Protein AF-A0A4Y3KFB3-F1 (afdb_monomer)

Mean predicted aligned error: 11.11 Å

Organism: Cellulomonas uda (NCBI:txid1714)

Radius of gyration: 24.25 Å; Cα contacts (8 Å, |Δi|>4): 72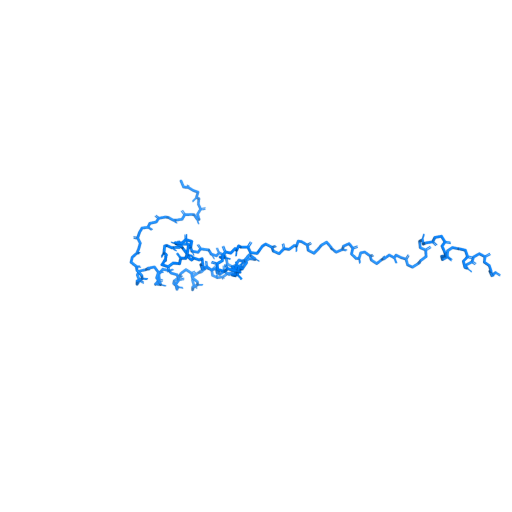; chains: 1; bounding box: 70×51×33 Å

Secondary structure (DSSP, 8-state):
--TT-------HHHHHHHHHHHHHH-TT--EEEEEE-SSTTSEEEEEES-S-EEEEETTEEEEEPPPP---------TT-SHHHHHHHTT-

Foldseek 3Di:
DDPPDDDDDDDPVRVVVVVVVCQVPQVLHWDKDWDADPAPVRIDIDIDNDQWDWDDDPSDTDTDRDDPPPVVVPVPPPQPDPVSVVVVVVD

Solvent-accessible surface area (backbone atoms only — not comparable to full-atom values): 6060 Å² total; per-residue (Å²): 131,60,90,96,62,85,87,81,91,65,54,73,67,56,46,52,52,51,49,52,54,46,64,72,69,46,72,92,46,67,48,76,48,76,46,80,40,101,46,94,82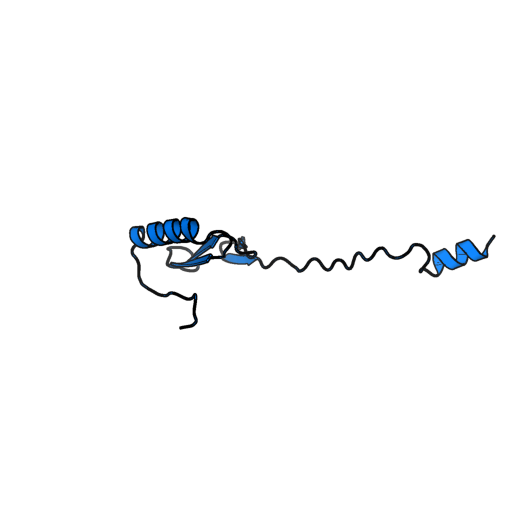,40,47,51,77,49,73,40,80,49,82,51,44,82,41,78,5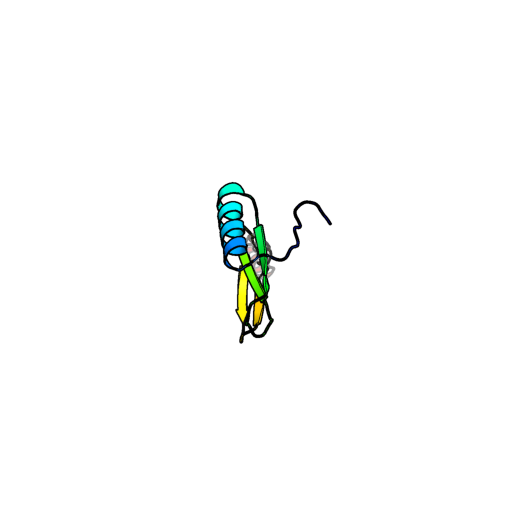4,97,81,42,79,41,76,47,70,73,76,80,82,69,76,76,76,55,78,71,63,88,60,78,48,71,69,47,47,57,59,64,74,72,115

Sequence (91 aa):
MSAGVYVGRASTRVRDELWARTVDLIGTGRALMVHTAPTEQGYVVRSHGHHWTSLDIEGVTLMLRPAEQSSDEGSRAAGWSNASRRRHSRK

pLDDT: mean 86.2, std 13.45, range [53.91, 98.38]

Structure (mmCIF, N/CA/C/O backbone):
data_AF-A0A4Y3KFB3-F1
#
_entry.id   AF-A0A4Y3KFB3-F1
#
loop_
_ato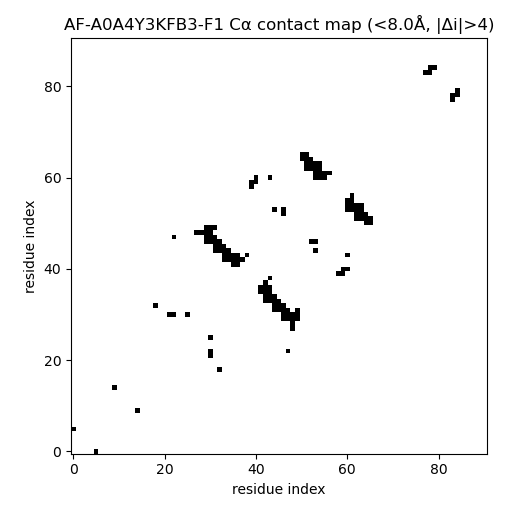m_site.group_PDB
_atom_site.id
_atom_site.type_symbol
_atom_site.label_atom_id
_atom_site.label_alt_id
_atom_site.label_comp_id
_atom_site.label_asym_id
_atom_site.label_entity_id
_atom_site.label_seq_id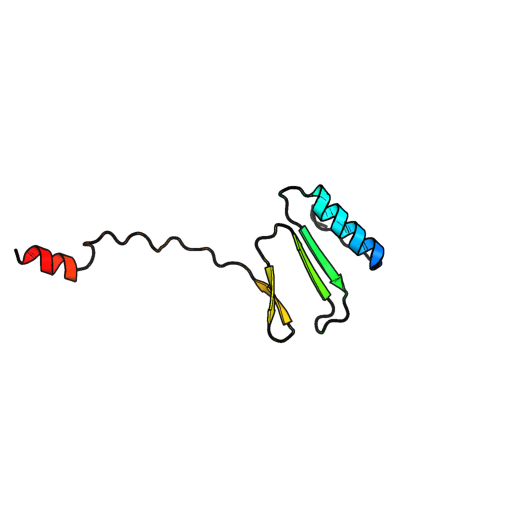
_atom_site.pdbx_PDB_ins_code
_atom_site.Cartn_x
_atom_site.Cartn_y
_atom_site.Cartn_z
_atom_site.occupancy
_atom_site.B_iso_or_equiv
_atom_site.auth_seq_id
_atom_site.auth_comp_id
_atom_site.auth_asym_id
_atom_site.auth_atom_id
_atom_site.pdbx_PDB_model_num
ATOM 1 N N . MET A 1 1 ? 4.684 19.011 -4.149 1.00 60.53 1 MET A N 1
ATOM 2 C CA . MET A 1 1 ? 4.510 17.574 -4.456 1.00 60.53 1 MET A CA 1
ATOM 3 C C . MET A 1 1 ? 5.394 17.240 -5.639 1.00 60.53 1 MET A C 1
ATOM 5 O O . MET A 1 1 ? 5.523 18.082 -6.519 1.00 60.53 1 MET A O 1
ATOM 9 N N . SER A 1 2 ? 6.025 16.067 -5.630 1.00 85.31 2 SER A N 1
ATOM 10 C CA . SER A 1 2 ? 6.751 15.560 -6.800 1.00 85.31 2 SER A CA 1
ATOM 11 C C . SER A 1 2 ? 5.771 14.916 -7.784 1.00 85.31 2 SER A C 1
ATOM 13 O O . SER A 1 2 ? 4.694 14.473 -7.377 1.00 85.31 2 SER A O 1
ATOM 15 N N . ALA A 1 3 ? 6.143 14.836 -9.060 1.00 91.19 3 ALA A N 1
ATOM 16 C CA . ALA A 1 3 ? 5.400 14.046 -10.035 1.00 91.19 3 ALA A CA 1
ATOM 17 C C . ALA A 1 3 ? 5.304 12.578 -9.571 1.00 91.19 3 ALA A C 1
ATOM 19 O O . ALA A 1 3 ? 6.273 12.018 -9.057 1.00 91.19 3 ALA A O 1
ATOM 20 N N . GLY A 1 4 ? 4.126 11.966 -9.727 1.00 91.69 4 GLY A N 1
ATOM 21 C CA . GLY A 1 4 ? 3.869 10.579 -9.319 1.00 91.69 4 GLY A CA 1
ATOM 22 C C . GLY A 1 4 ? 3.542 10.371 -7.834 1.00 91.69 4 GLY A C 1
ATOM 23 O O . GLY A 1 4 ? 3.328 9.232 -7.430 1.00 91.69 4 GLY A O 1
ATOM 24 N N . VAL A 1 5 ? 3.465 11.435 -7.022 1.00 96.06 5 VAL A N 1
ATOM 25 C CA . VAL A 1 5 ? 3.016 11.358 -5.620 1.00 96.06 5 VAL A CA 1
ATOM 26 C C . VAL A 1 5 ? 1.667 12.051 -5.466 1.00 96.06 5 VAL A C 1
ATOM 28 O O . VAL A 1 5 ? 1.544 13.249 -5.717 1.00 96.06 5 VAL A O 1
ATOM 31 N N . TYR A 1 6 ? 0.671 11.302 -4.996 1.00 95.25 6 TYR A N 1
ATOM 32 C CA . TYR A 1 6 ? -0.696 11.775 -4.780 1.00 95.25 6 TYR A CA 1
ATOM 33 C C . TYR A 1 6 ? -1.080 11.589 -3.311 1.00 95.25 6 TYR A C 1
ATOM 35 O O . TYR A 1 6 ? -0.769 10.560 -2.714 1.00 95.25 6 TYR A O 1
ATOM 43 N N . VAL A 1 7 ? -1.759 12.576 -2.724 1.00 96.38 7 VAL A N 1
ATOM 44 C CA . VAL A 1 7 ? -2.199 12.545 -1.321 1.00 96.38 7 VAL A CA 1
ATOM 45 C C . VAL A 1 7 ? -3.633 13.045 -1.239 1.00 96.38 7 VAL A C 1
ATOM 47 O O . VAL A 1 7 ? -3.974 14.068 -1.828 1.00 96.38 7 VAL A O 1
ATOM 50 N N . GLY A 1 8 ? -4.474 12.342 -0.489 1.00 95.56 8 GLY A N 1
ATOM 51 C CA . GLY A 1 8 ? -5.858 12.739 -0.276 1.00 95.56 8 GLY A CA 1
ATOM 52 C C . GLY A 1 8 ? -6.567 11.837 0.722 1.00 95.56 8 GLY A C 1
ATOM 53 O O . GLY A 1 8 ? -6.053 10.795 1.126 1.00 95.56 8 GLY A O 1
ATOM 54 N N . ARG A 1 9 ? -7.773 12.247 1.116 1.00 96.56 9 ARG A N 1
ATOM 55 C CA . ARG A 1 9 ? -8.686 11.415 1.903 1.00 96.56 9 ARG A CA 1
ATOM 56 C C . ARG A 1 9 ? -9.703 10.789 0.962 1.00 96.56 9 ARG A C 1
ATOM 58 O O . ARG A 1 9 ? -10.441 11.501 0.291 1.00 96.56 9 ARG A O 1
ATOM 65 N N . ALA A 1 10 ? -9.747 9.465 0.940 1.00 95.88 10 ALA A N 1
ATOM 66 C CA . ALA A 1 10 ? -10.736 8.695 0.203 1.00 95.88 10 ALA A CA 1
ATOM 67 C C . ALA A 1 10 ? -11.457 7.757 1.173 1.00 95.88 10 ALA A C 1
ATOM 69 O O . ALA A 1 10 ? -10.841 7.214 2.092 1.00 95.88 10 ALA A O 1
ATOM 70 N N . SER A 1 11 ? -12.760 7.559 0.968 1.00 97.75 11 SER A N 1
ATOM 71 C CA . SER A 1 11 ? -13.473 6.478 1.648 1.00 97.75 11 SER A CA 1
ATOM 72 C C . SER A 1 11 ? -12.909 5.124 1.210 1.00 97.75 11 SER A C 1
ATOM 74 O O . SER A 1 11 ? -12.301 5.021 0.144 1.00 97.75 11 SER A O 1
ATOM 76 N N . THR A 1 12 ? -13.155 4.074 1.996 1.00 97.69 12 THR A N 1
ATOM 77 C CA . THR A 1 12 ? -12.777 2.690 1.656 1.00 97.69 12 THR A CA 1
ATOM 78 C C . THR A 1 12 ? -13.155 2.333 0.217 1.00 97.69 12 THR A C 1
ATOM 80 O O . THR A 1 12 ? -12.290 1.937 -0.555 1.00 97.69 12 THR A O 1
ATOM 83 N N . ARG A 1 13 ? -14.408 2.599 -0.181 1.00 98.12 13 ARG A N 1
ATOM 84 C CA . ARG A 1 13 ? -14.897 2.322 -1.539 1.00 98.12 13 ARG A CA 1
ATOM 85 C C . ARG A 1 13 ? -14.119 3.087 -2.608 1.00 98.12 13 ARG A C 1
ATOM 87 O O . ARG A 1 13 ? -13.661 2.488 -3.569 1.00 98.12 13 ARG A O 1
ATOM 94 N N . VAL A 1 14 ? -13.957 4.403 -2.448 1.00 98.06 14 VAL A N 1
ATOM 95 C CA . VAL A 1 14 ? -13.254 5.229 -3.446 1.00 98.06 14 VAL A CA 1
ATOM 96 C C . VAL A 1 14 ? -11.790 4.811 -3.558 1.00 98.06 14 VAL A C 1
ATOM 98 O O . VAL A 1 14 ? -11.263 4.715 -4.659 1.00 98.06 14 VAL A O 1
ATOM 101 N N . ARG A 1 15 ? -11.136 4.523 -2.432 1.00 98.12 15 ARG A N 1
ATOM 102 C CA . ARG A 1 15 ? -9.754 4.042 -2.399 1.00 98.12 15 ARG A CA 1
ATOM 103 C C . ARG A 1 15 ? -9.594 2.714 -3.140 1.00 98.12 15 ARG A C 1
ATOM 105 O O . ARG A 1 15 ? -8.631 2.555 -3.884 1.00 98.12 15 ARG A O 1
ATOM 112 N N . ASP A 1 16 ? -10.505 1.771 -2.927 1.00 98.12 16 ASP A N 1
ATOM 113 C CA . ASP A 1 16 ? -10.423 0.448 -3.545 1.00 98.12 16 ASP A CA 1
ATOM 114 C C . ASP A 1 16 ? -10.637 0.527 -5.067 1.00 98.12 16 ASP A C 1
ATOM 116 O O . ASP A 1 16 ? -9.867 -0.066 -5.817 1.00 98.12 16 ASP A O 1
ATOM 120 N N . GLU A 1 17 ? -11.571 1.365 -5.525 1.00 98.38 17 GLU A N 1
ATOM 121 C CA . GLU A 1 17 ? -11.762 1.679 -6.950 1.00 98.38 17 GLU A CA 1
ATOM 122 C C . GLU A 1 17 ? -10.548 2.387 -7.569 1.00 98.38 17 GLU A C 1
ATOM 124 O O . GLU A 1 17 ? -10.125 2.061 -8.678 1.00 98.38 17 GLU A O 1
ATOM 129 N N . LEU A 1 18 ? -9.951 3.349 -6.854 1.00 97.94 18 LEU A N 1
ATOM 130 C CA . LEU A 1 18 ? -8.722 4.013 -7.294 1.00 97.94 18 LEU A CA 1
ATOM 131 C C . LEU A 1 18 ? -7.579 3.010 -7.445 1.00 97.94 18 LEU A C 1
ATOM 133 O O . LEU A 1 18 ? -6.828 3.087 -8.415 1.00 97.94 18 LEU A O 1
ATOM 137 N N . TRP A 1 19 ? -7.449 2.070 -6.507 1.00 98.12 19 TRP A N 1
ATOM 138 C CA . TRP A 1 19 ? -6.432 1.028 -6.579 1.00 98.12 19 TRP A CA 1
ATOM 139 C C . TRP A 1 19 ? -6.637 0.122 -7.793 1.00 98.12 19 TRP A C 1
ATOM 141 O O . TRP A 1 19 ? -5.696 -0.053 -8.563 1.00 98.12 19 TRP A O 1
ATOM 151 N N . ALA A 1 20 ? -7.857 -0.385 -8.001 1.00 98.31 20 ALA A N 1
ATOM 152 C CA . ALA A 1 20 ? -8.187 -1.227 -9.150 1.00 98.31 20 ALA A CA 1
ATOM 153 C C . ALA A 1 20 ? -7.852 -0.523 -10.473 1.00 98.31 20 ALA A C 1
ATOM 155 O O . ALA A 1 20 ? -7.049 -1.024 -11.255 1.00 98.31 20 ALA A O 1
ATOM 156 N N . ARG A 1 21 ? -8.336 0.712 -10.659 1.00 98.12 21 ARG A N 1
ATOM 157 C CA . ARG A 1 21 ? -8.035 1.511 -11.859 1.00 98.12 21 ARG A CA 1
ATOM 158 C C . ARG A 1 21 ? -6.548 1.793 -12.037 1.00 98.12 21 ARG A C 1
ATOM 160 O O . ARG A 1 21 ? -6.068 1.828 -13.163 1.00 98.12 21 ARG A O 1
ATOM 167 N N . THR A 1 22 ? -5.818 2.029 -10.947 1.00 97.12 22 THR A N 1
ATOM 168 C CA . THR A 1 22 ? -4.368 2.253 -11.017 1.00 97.12 22 THR A CA 1
ATOM 169 C C . THR A 1 22 ? -3.676 1.005 -11.548 1.00 97.12 22 THR A C 1
ATOM 171 O O . THR A 1 22 ? -2.879 1.112 -12.471 1.00 97.12 22 THR A O 1
ATOM 174 N N . VAL A 1 23 ? -4.002 -0.169 -11.006 1.00 97.25 23 VAL A N 1
ATOM 175 C CA . VAL A 1 23 ? -3.445 -1.451 -11.455 1.00 97.25 23 VAL A CA 1
ATOM 176 C C . VAL A 1 23 ? -3.802 -1.737 -12.917 1.00 97.25 23 VAL A C 1
ATOM 178 O O . VAL A 1 23 ? -2.920 -2.117 -13.681 1.00 97.25 23 VAL A O 1
ATOM 181 N N . ASP A 1 24 ? -5.043 -1.479 -13.330 1.00 97.94 24 ASP A N 1
ATOM 182 C CA . ASP A 1 24 ? -5.492 -1.721 -14.708 1.00 97.94 24 ASP A CA 1
ATOM 183 C C . ASP A 1 24 ? -4.787 -0.818 -15.734 1.00 97.94 24 ASP A C 1
ATOM 185 O O . ASP A 1 24 ? -4.508 -1.235 -16.857 1.00 97.94 24 ASP A O 1
ATOM 189 N N . LEU A 1 25 ? -4.497 0.434 -15.364 1.00 97.31 25 LEU A N 1
ATOM 190 C CA . LEU A 1 25 ? -3.979 1.445 -16.290 1.00 97.31 25 LEU A CA 1
ATOM 191 C C . LEU A 1 25 ? -2.450 1.552 -16.306 1.00 97.31 25 LEU A C 1
ATOM 193 O O . LEU A 1 25 ? -1.892 2.086 -17.263 1.00 97.31 25 LEU A O 1
ATOM 197 N N . ILE A 1 26 ? -1.757 1.092 -15.261 1.00 95.56 26 ILE A N 1
ATOM 198 C CA . ILE A 1 26 ? -0.317 1.347 -15.102 1.00 95.56 26 ILE A CA 1
ATOM 199 C C . ILE A 1 26 ? 0.574 0.504 -16.029 1.00 95.56 26 ILE A C 1
ATOM 201 O O . ILE A 1 26 ? 1.753 0.825 -16.202 1.00 95.56 26 ILE A O 1
ATOM 205 N N . GLY A 1 27 ? 0.035 -0.553 -16.644 1.00 94.62 27 GLY A N 1
ATOM 206 C CA . GLY A 1 27 ? 0.781 -1.430 -17.549 1.00 94.62 27 GLY A CA 1
ATOM 207 C C . GLY A 1 27 ? 2.000 -2.050 -16.860 1.00 94.62 27 GLY A C 1
ATOM 208 O O . GLY A 1 27 ? 1.869 -2.736 -15.854 1.00 94.62 27 GLY A O 1
ATOM 209 N N . THR A 1 28 ? 3.204 -1.792 -17.380 1.00 94.19 28 THR A N 1
ATOM 210 C CA . THR A 1 28 ? 4.472 -2.280 -16.797 1.00 94.19 28 THR A CA 1
ATOM 211 C C . THR A 1 28 ? 5.072 -1.337 -15.746 1.00 94.19 28 THR A 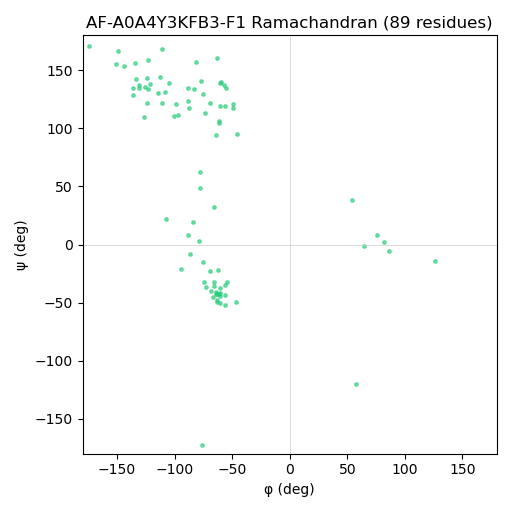C 1
ATOM 213 O O . THR A 1 28 ? 6.232 -1.497 -15.358 1.00 94.19 28 THR A O 1
ATOM 216 N N . GLY A 1 29 ? 4.342 -0.296 -15.339 1.00 94.25 29 GLY A N 1
ATOM 217 C CA . GLY A 1 29 ? 4.788 0.640 -14.313 1.00 94.25 29 GLY A CA 1
ATOM 218 C C . GLY A 1 29 ? 4.674 0.072 -12.895 1.00 94.25 29 GLY A C 1
ATOM 219 O O . GLY A 1 29 ? 4.409 -1.108 -12.674 1.00 94.25 29 GLY A O 1
ATOM 220 N N . ARG A 1 30 ? 4.915 0.930 -11.899 1.00 94.81 30 ARG A N 1
ATOM 221 C CA . ARG A 1 30 ? 4.958 0.540 -10.482 1.00 94.81 30 ARG A CA 1
ATOM 222 C C . ARG A 1 30 ? 4.104 1.481 -9.654 1.00 94.81 30 ARG A C 1
ATOM 224 O O . ARG A 1 30 ? 4.222 2.694 -9.810 1.00 94.81 30 ARG A O 1
ATOM 231 N N . ALA A 1 31 ? 3.303 0.927 -8.752 1.00 95.44 31 ALA A N 1
ATOM 232 C CA . ALA A 1 31 ? 2.453 1.695 -7.852 1.00 95.44 31 ALA A CA 1
ATOM 233 C C . ALA A 1 31 ? 2.563 1.191 -6.414 1.00 95.44 31 ALA A C 1
ATOM 235 O O . ALA A 1 31 ? 2.626 -0.012 -6.156 1.00 95.44 31 ALA A O 1
ATOM 236 N N . LEU A 1 32 ? 2.527 2.142 -5.483 1.00 95.62 32 LEU A N 1
ATOM 237 C CA . LEU A 1 32 ? 2.352 1.902 -4.059 1.00 95.62 32 LEU A CA 1
ATOM 238 C C . LEU A 1 32 ? 1.170 2.739 -3.577 1.00 95.62 32 LEU A C 1
ATOM 240 O O . LEU A 1 32 ? 1.062 3.918 -3.912 1.00 95.62 32 LEU A O 1
ATOM 244 N N . MET A 1 33 ? 0.301 2.141 -2.770 1.00 96.38 33 MET A N 1
ATOM 245 C CA . MET A 1 33 ? -0.757 2.852 -2.059 1.00 96.38 33 MET A CA 1
ATOM 246 C C . MET A 1 33 ? -0.614 2.577 -0.570 1.00 96.38 33 MET A C 1
ATOM 248 O O . MET A 1 33 ? -0.693 1.431 -0.139 1.00 96.38 33 MET A O 1
ATOM 252 N N . VAL A 1 34 ? -0.447 3.639 0.213 1.00 96.06 34 VAL A N 1
ATOM 253 C CA . VAL A 1 34 ? -0.457 3.578 1.676 1.00 96.06 34 VAL A CA 1
ATOM 254 C C . VAL A 1 34 ? -1.742 4.222 2.161 1.00 96.06 34 VAL A C 1
ATOM 256 O O . VAL A 1 34 ? -2.094 5.317 1.720 1.00 96.06 34 VAL A O 1
ATOM 259 N N . HIS A 1 35 ? -2.460 3.550 3.053 1.00 97.06 35 HIS A N 1
ATOM 260 C CA . HIS A 1 35 ? -3.675 4.107 3.631 1.00 97.06 35 HIS A CA 1
ATOM 261 C C . HIS A 1 35 ? -3.838 3.723 5.094 1.00 97.06 35 HIS A C 1
ATOM 263 O O . HIS A 1 35 ? -3.386 2.664 5.523 1.00 97.06 35 HIS A O 1
ATOM 269 N N . THR A 1 36 ? -4.552 4.566 5.841 1.00 96.19 36 THR A N 1
ATOM 270 C CA . THR A 1 36 ? -4.912 4.289 7.232 1.00 96.19 36 THR A CA 1
ATOM 271 C C . THR A 1 36 ? -5.749 3.016 7.332 1.00 96.19 36 THR A C 1
ATOM 273 O O . THR A 1 36 ? -6.638 2.776 6.505 1.00 96.19 36 THR A O 1
ATOM 276 N N . ALA A 1 37 ? -5.464 2.204 8.342 1.00 94.19 37 ALA A N 1
ATOM 277 C CA . ALA A 1 37 ? -6.170 0.969 8.653 1.00 94.19 37 ALA A CA 1
ATOM 278 C C . ALA A 1 37 ? -6.103 0.705 10.167 1.00 94.19 37 ALA A C 1
ATOM 280 O O . ALA A 1 37 ? -5.177 1.190 10.814 1.00 94.19 37 ALA A O 1
ATOM 281 N N . PRO A 1 38 ? -7.053 -0.051 10.744 1.00 93.81 38 PRO A N 1
ATOM 282 C CA . PRO A 1 38 ? -7.025 -0.423 12.157 1.00 93.81 38 PRO A CA 1
ATOM 283 C C . PRO A 1 38 ? -6.036 -1.579 12.401 1.00 93.81 38 PRO A C 1
ATOM 285 O O . PRO A 1 38 ? -6.430 -2.679 12.772 1.00 93.81 38 PRO A O 1
ATOM 288 N N . THR A 1 39 ? -4.755 -1.339 12.131 1.00 91.44 39 THR A N 1
ATOM 289 C CA . THR A 1 39 ? -3.625 -2.232 12.439 1.00 91.44 39 THR A CA 1
ATOM 290 C C . THR A 1 39 ? -2.776 -1.605 13.546 1.00 91.44 39 THR A C 1
ATOM 292 O O . THR A 1 39 ? -2.939 -0.420 13.838 1.00 91.44 39 THR A O 1
ATOM 295 N N . GLU A 1 40 ? -1.844 -2.351 14.144 1.00 92.00 40 GLU A N 1
ATOM 296 C CA . GLU A 1 40 ? -0.948 -1.824 15.191 1.00 92.00 40 GLU A CA 1
ATOM 297 C C . GLU A 1 40 ? -0.157 -0.588 14.733 1.00 92.00 40 GLU A C 1
ATOM 299 O O . GLU A 1 40 ? 0.051 0.347 15.502 1.00 92.00 40 GLU A O 1
ATOM 304 N N . GLN A 1 41 ? 0.220 -0.540 13.452 1.00 94.50 41 GLN A N 1
ATOM 305 C CA . GLN A 1 41 ? 0.925 0.602 12.863 1.00 94.50 41 GLN A CA 1
ATOM 306 C C . GLN A 1 41 ? -0.004 1.708 12.345 1.00 94.50 41 GLN A C 1
ATOM 308 O O . GLN A 1 41 ? 0.460 2.771 11.935 1.00 94.50 41 GLN A O 1
ATOM 313 N N . GLY A 1 42 ? -1.315 1.468 12.316 1.00 94.88 42 GLY A N 1
ATOM 314 C CA . GLY A 1 42 ? -2.301 2.424 11.821 1.00 94.88 42 GLY A CA 1
ATOM 315 C C . GLY A 1 42 ? -2.358 2.560 10.296 1.00 94.88 42 GLY A C 1
ATOM 316 O O . GLY A 1 42 ? -3.051 3.449 9.794 1.00 94.88 42 GLY A O 1
ATOM 317 N N . TYR A 1 43 ? -1.662 1.711 9.534 1.00 94.50 43 TYR A N 1
ATOM 318 C CA . TYR A 1 43 ? -1.691 1.723 8.070 1.00 94.50 43 TYR A CA 1
ATOM 319 C C . TYR A 1 43 ? -1.491 0.334 7.455 1.00 94.50 43 TYR A C 1
ATOM 321 O O . T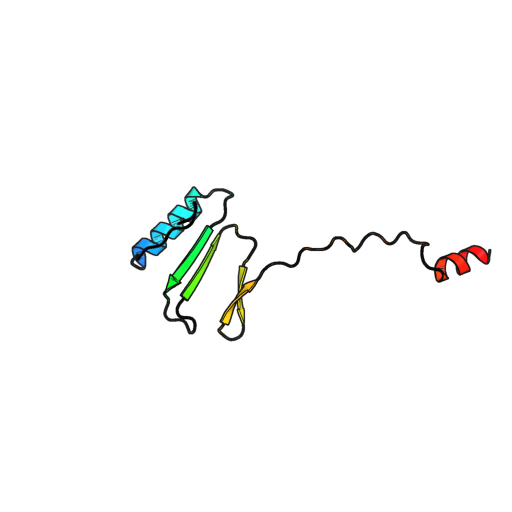YR A 1 43 ? -1.082 -0.618 8.119 1.00 94.50 43 TYR A O 1
ATOM 329 N N . VAL A 1 44 ? -1.778 0.238 6.157 1.00 93.81 44 VAL A N 1
ATOM 330 C CA . VAL A 1 44 ? -1.390 -0.886 5.295 1.00 93.81 44 VAL A CA 1
ATOM 331 C C . VAL A 1 44 ? -0.827 -0.365 3.975 1.00 93.81 44 VAL A C 1
ATOM 333 O O . VAL A 1 44 ? -1.143 0.750 3.545 1.00 93.81 44 VAL A O 1
ATOM 336 N N . VAL A 1 45 ? -0.002 -1.187 3.329 1.00 94.19 45 VAL A N 1
ATOM 337 C CA . VAL A 1 45 ? 0.619 -0.896 2.032 1.00 94.19 45 VAL A CA 1
ATOM 338 C C . VAL A 1 45 ? 0.083 -1.872 0.991 1.00 94.19 45 VAL A C 1
ATOM 340 O O . VAL A 1 45 ? 0.105 -3.081 1.197 1.00 94.19 45 VAL A O 1
ATOM 343 N N . ARG A 1 46 ? -0.367 -1.353 -0.151 1.00 94.62 46 ARG A N 1
ATOM 344 C CA . ARG A 1 46 ? -0.610 -2.132 -1.369 1.00 94.62 46 ARG A CA 1
ATOM 345 C C . ARG A 1 46 ? 0.500 -1.848 -2.367 1.00 94.62 46 ARG A C 1
ATOM 347 O O . ARG A 1 46 ? 0.910 -0.698 -2.521 1.00 94.62 46 ARG A O 1
ATOM 354 N N . SER A 1 47 ? 0.967 -2.890 -3.044 1.00 94.00 47 SER A N 1
ATOM 355 C CA . SER A 1 47 ? 2.068 -2.817 -4.002 1.00 94.00 47 SER A CA 1
ATOM 356 C C . SER A 1 47 ? 1.694 -3.503 -5.309 1.00 94.00 47 SER A C 1
ATOM 358 O O . SER A 1 47 ? 1.086 -4.571 -5.296 1.00 94.00 47 SER A O 1
ATOM 360 N N . HIS A 1 48 ? 2.049 -2.881 -6.434 1.00 95.12 48 HIS A N 1
ATOM 361 C CA . HIS A 1 48 ? 1.913 -3.454 -7.770 1.00 95.12 48 HIS A CA 1
ATOM 362 C C . HIS A 1 48 ? 3.172 -3.177 -8.593 1.00 95.12 48 HIS A C 1
ATOM 364 O O . HIS A 1 48 ? 3.632 -2.034 -8.665 1.00 95.12 48 HIS A O 1
ATOM 370 N N . GLY A 1 49 ? 3.747 -4.226 -9.190 1.00 90.75 49 GLY A N 1
ATOM 371 C CA . GLY A 1 49 ? 4.945 -4.143 -10.037 1.00 90.75 49 GLY A CA 1
ATOM 372 C C . GLY A 1 49 ? 6.223 -3.681 -9.318 1.00 90.75 49 GLY A C 1
ATOM 373 O O . GLY A 1 49 ? 7.282 -3.578 -9.935 1.00 90.75 49 GLY A O 1
ATOM 374 N N . HIS A 1 50 ? 6.164 -3.377 -8.018 1.00 88.00 50 HIS A N 1
ATOM 375 C CA . HIS A 1 50 ? 7.308 -2.877 -7.270 1.00 88.00 50 HIS A CA 1
ATOM 376 C C . HIS A 1 50 ? 8.205 -4.030 -6.802 1.00 88.00 50 HIS A C 1
ATOM 378 O O . HIS A 1 50 ? 7.740 -5.009 -6.233 1.00 88.00 50 HIS A O 1
ATOM 384 N N . HIS A 1 51 ? 9.515 -3.874 -6.994 1.00 86.88 51 HIS A N 1
ATOM 385 C CA . HIS A 1 51 ? 10.535 -4.818 -6.526 1.00 86.88 51 HIS A CA 1
ATOM 386 C C . HIS A 1 51 ? 10.590 -4.987 -4.999 1.00 86.88 51 HIS A C 1
ATOM 388 O O . HIS A 1 51 ? 11.102 -5.991 -4.515 1.00 86.88 51 HIS A O 1
ATOM 394 N N . TRP A 1 52 ? 10.083 -4.013 -4.238 1.00 90.38 52 TRP A N 1
ATOM 395 C CA . TRP A 1 52 ? 9.920 -4.157 -2.788 1.00 90.38 52 TRP A CA 1
ATOM 396 C C . TRP A 1 52 ? 8.572 -4.777 -2.465 1.00 90.38 52 TRP A C 1
ATOM 398 O O . TRP A 1 52 ? 7.540 -4.333 -2.978 1.00 90.38 52 TRP A O 1
ATOM 408 N N . THR A 1 53 ? 8.597 -5.745 -1.562 1.00 89.19 53 THR A N 1
ATOM 409 C CA . THR A 1 53 ? 7.413 -6.449 -1.079 1.00 89.19 53 THR A CA 1
ATOM 410 C C . THR A 1 53 ? 7.171 -6.111 0.384 1.00 89.19 53 THR A C 1
ATOM 412 O O . THR A 1 53 ? 8.108 -5.903 1.151 1.00 89.19 53 THR A O 1
ATOM 415 N N . SER A 1 54 ? 5.904 -6.004 0.770 1.00 90.31 54 SER A N 1
ATOM 416 C CA . SER A 1 54 ? 5.517 -5.866 2.172 1.00 90.31 54 SER A CA 1
ATOM 417 C C . SER A 1 54 ? 5.645 -7.222 2.870 1.00 90.31 54 SER A C 1
ATOM 419 O O . SER A 1 54 ? 5.092 -8.205 2.375 1.00 90.31 54 SER A O 1
ATOM 421 N N . LEU A 1 55 ? 6.329 -7.269 4.008 1.00 91.38 55 LEU A N 1
ATOM 422 C CA . LEU A 1 55 ? 6.492 -8.453 4.848 1.00 91.38 55 LEU A CA 1
ATOM 423 C C . LEU A 1 55 ? 5.992 -8.145 6.259 1.00 91.38 55 LEU A C 1
ATOM 425 O O . LEU A 1 55 ? 6.337 -7.104 6.810 1.00 91.38 55 LEU A O 1
ATOM 429 N N . ASP A 1 56 ? 5.197 -9.042 6.833 1.00 90.31 56 ASP A N 1
ATOM 430 C CA . ASP A 1 56 ? 4.820 -8.984 8.245 1.00 90.31 56 ASP A CA 1
ATOM 431 C C . ASP A 1 56 ? 5.859 -9.735 9.086 1.00 90.31 56 ASP A C 1
ATOM 433 O O . ASP A 1 56 ? 6.143 -10.907 8.825 1.00 90.31 56 ASP A O 1
ATOM 437 N N . ILE A 1 57 ? 6.453 -9.049 10.060 1.00 93.00 57 ILE A N 1
ATOM 438 C CA . ILE A 1 57 ? 7.384 -9.616 11.035 1.00 93.00 57 ILE A CA 1
ATOM 439 C C . ILE A 1 57 ? 6.875 -9.246 12.422 1.00 93.00 57 ILE A C 1
ATOM 441 O O . ILE A 1 57 ? 6.934 -8.084 12.808 1.00 93.00 57 ILE A O 1
ATOM 445 N N . GLU A 1 58 ? 6.386 -10.235 13.171 1.00 90.69 58 GLU A N 1
ATOM 446 C CA . GLU A 1 58 ? 5.908 -10.049 14.551 1.00 90.69 58 GLU A CA 1
ATOM 447 C C . GLU A 1 58 ? 4.836 -8.944 14.694 1.00 90.69 58 GLU A C 1
ATOM 449 O O . GLU A 1 58 ? 4.844 -8.187 15.658 1.00 90.69 58 GLU A O 1
ATOM 454 N N . GLY A 1 59 ? 3.920 -8.822 13.723 1.00 84.75 59 GLY A N 1
ATOM 455 C CA . GLY A 1 59 ? 2.876 -7.785 13.706 1.00 84.75 59 GLY A CA 1
ATOM 456 C C . GLY A 1 59 ? 3.329 -6.463 13.077 1.00 84.75 59 GLY A C 1
ATOM 457 O O . GLY A 1 59 ? 2.525 -5.551 12.852 1.00 84.75 59 GLY A O 1
ATOM 458 N N . VAL A 1 60 ? 4.615 -6.351 12.731 1.00 89.94 60 VAL A N 1
ATOM 459 C CA . VAL A 1 60 ? 5.204 -5.179 12.094 1.00 89.94 60 VAL A CA 1
ATOM 460 C C . VAL A 1 60 ? 5.283 -5.394 10.581 1.00 89.94 60 VAL A C 1
ATOM 462 O O . VAL A 1 60 ? 6.103 -6.157 10.078 1.00 89.94 60 VAL A O 1
ATOM 465 N N . THR A 1 61 ? 4.479 -4.646 9.821 1.00 91.88 61 THR A N 1
ATOM 466 C CA . THR A 1 61 ? 4.638 -4.537 8.365 1.00 91.88 61 THR A CA 1
ATOM 467 C C . THR A 1 61 ? 5.917 -3.764 8.022 1.00 91.88 61 THR A C 1
ATOM 469 O O . THR A 1 61 ? 6.073 -2.605 8.404 1.00 91.88 61 THR A O 1
ATOM 472 N N . LEU A 1 62 ? 6.819 -4.396 7.273 1.00 92.31 62 LEU A N 1
ATOM 473 C CA . LEU A 1 62 ? 8.082 -3.852 6.770 1.00 92.31 62 LEU A CA 1
ATOM 474 C C . LEU A 1 62 ? 8.147 -3.964 5.243 1.00 92.31 62 LEU A C 1
ATOM 476 O O . LEU A 1 62 ? 7.470 -4.791 4.640 1.00 92.31 62 LEU A O 1
ATOM 480 N N . MET A 1 63 ? 8.989 -3.150 4.601 1.00 92.62 63 MET A N 1
ATOM 481 C CA . MET A 1 63 ? 9.258 -3.261 3.163 1.00 92.62 63 MET A CA 1
ATOM 482 C C . MET A 1 63 ? 10.581 -3.994 2.938 1.00 92.62 63 MET A C 1
ATOM 484 O O . MET A 1 63 ? 11.654 -3.458 3.213 1.00 92.62 63 MET A O 1
ATOM 488 N N . LEU A 1 64 ? 10.507 -5.213 2.408 1.00 91.38 64 LEU A N 1
ATOM 489 C CA . LEU A 1 64 ? 11.671 -5.984 2.001 1.00 91.38 64 LEU A CA 1
ATOM 490 C C . LEU A 1 64 ? 12.248 -5.389 0.717 1.00 91.38 64 LEU A C 1
ATOM 492 O O . LEU A 1 64 ? 11.638 -5.464 -0.353 1.00 91.38 64 LEU A O 1
ATOM 496 N N . ARG A 1 65 ? 13.455 -4.837 0.820 1.00 90.62 65 ARG A N 1
ATOM 497 C CA . ARG A 1 65 ? 14.293 -4.516 -0.334 1.00 90.62 65 ARG A CA 1
ATOM 498 C C . ARG A 1 65 ? 15.127 -5.753 -0.674 1.00 90.62 65 ARG A C 1
ATOM 500 O O . ARG A 1 65 ? 15.939 -6.149 0.162 1.00 90.62 65 ARG A O 1
ATOM 507 N N . PRO A 1 66 ? 14.967 -6.355 -1.866 1.00 86.25 66 PRO A N 1
ATOM 508 C CA . PRO A 1 66 ? 15.841 -7.438 -2.292 1.00 86.25 66 PRO A CA 1
ATOM 509 C C . PRO A 1 66 ? 17.299 -6.983 -2.237 1.00 86.25 66 PRO A C 1
ATOM 511 O O . PRO A 1 66 ? 17.618 -5.874 -2.678 1.00 86.25 66 PRO A O 1
ATOM 514 N N . ALA A 1 67 ? 18.172 -7.829 -1.692 1.00 84.38 67 ALA A N 1
ATOM 515 C CA . ALA A 1 67 ? 19.605 -7.620 -1.817 1.00 84.38 67 ALA A CA 1
ATOM 516 C C . ALA A 1 67 ? 19.968 -7.627 -3.307 1.00 84.38 67 ALA A C 1
ATOM 518 O O . ALA A 1 67 ? 19.433 -8.432 -4.077 1.00 84.38 67 ALA A O 1
ATOM 519 N N . GLU A 1 68 ? 20.864 -6.733 -3.722 1.00 77.38 68 GLU A N 1
ATOM 520 C CA . GLU A 1 68 ? 21.476 -6.872 -5.037 1.00 77.38 68 GLU A CA 1
ATOM 521 C C . GLU A 1 68 ? 22.215 -8.208 -5.031 1.00 77.38 68 GLU A C 1
ATOM 523 O O . GLU A 1 68 ? 23.076 -8.442 -4.181 1.00 77.38 68 GLU A O 1
ATOM 528 N N . GLN A 1 69 ? 21.827 -9.121 -5.923 1.00 62.91 69 GLN A N 1
ATOM 529 C CA . GLN A 1 69 ? 22.619 -10.315 -6.172 1.00 62.91 69 GLN A CA 1
ATOM 530 C C . GLN A 1 69 ? 23.935 -9.816 -6.756 1.00 62.91 69 GLN A C 1
ATOM 532 O O . GLN A 1 69 ? 24.027 -9.566 -7.956 1.00 62.91 69 GLN A O 1
ATOM 537 N N . SER A 1 70 ? 24.946 -9.616 -5.912 1.00 57.50 70 SER A N 1
ATOM 538 C CA . SER A 1 70 ? 26.302 -9.483 -6.402 1.00 57.50 70 SER A CA 1
ATOM 539 C C . SER A 1 70 ? 26.596 -10.804 -7.093 1.00 57.50 70 SER A C 1
ATOM 541 O O . SER A 1 70 ? 26.791 -11.825 -6.435 1.00 57.50 70 SER A O 1
ATOM 543 N N . SER A 1 71 ? 26.622 -10.803 -8.421 1.00 56.69 71 SER A N 1
ATOM 544 C CA . SER A 1 71 ? 27.123 -11.901 -9.248 1.00 56.69 71 SER A CA 1
ATOM 545 C C . SER A 1 71 ? 28.639 -12.114 -9.064 1.00 56.69 71 SER A C 1
ATOM 547 O O . SER A 1 71 ? 29.331 -12.525 -9.988 1.00 56.69 71 SER A O 1
ATOM 549 N N . ASP A 1 72 ? 29.146 -11.847 -7.859 1.00 53.91 72 ASP A N 1
ATOM 550 C CA . ASP A 1 72 ? 30.499 -12.090 -7.369 1.00 53.91 72 ASP A CA 1
ATOM 551 C C . ASP A 1 72 ? 30.670 -13.530 -6.861 1.00 53.91 72 ASP A C 1
ATOM 553 O O . ASP A 1 72 ? 31.664 -13.877 -6.227 1.00 53.91 72 ASP A O 1
ATOM 557 N N . GLU A 1 73 ? 29.786 -14.433 -7.281 1.00 56.06 73 GLU A N 1
ATOM 558 C CA . GLU A 1 73 ? 30.212 -15.789 -7.618 1.00 56.06 73 GLU A CA 1
ATOM 559 C C . GLU A 1 73 ? 30.871 -15.766 -9.010 1.00 56.06 73 GLU A C 1
ATOM 561 O O . GLU A 1 73 ? 30.562 -16.557 -9.902 1.00 56.06 73 GLU A O 1
ATOM 566 N N . GLY A 1 74 ? 31.795 -14.817 -9.215 1.00 54.91 74 GLY A N 1
ATOM 567 C CA . GLY A 1 74 ? 32.729 -14.869 -10.318 1.00 54.91 74 GLY A CA 1
ATOM 568 C C . GLY A 1 74 ? 33.330 -16.260 -10.285 1.00 54.91 74 GLY A C 1
ATOM 569 O O . GLY A 1 74 ? 33.873 -16.678 -9.259 1.00 54.91 74 GLY A O 1
ATOM 570 N N . SER A 1 75 ? 33.160 -16.999 -11.378 1.00 59.81 75 SER A N 1
ATOM 571 C CA . SER A 1 75 ? 33.816 -18.273 -11.617 1.00 59.81 75 SER A CA 1
ATOM 572 C C . SER A 1 75 ? 35.289 -18.098 -11.265 1.00 59.81 75 SER A C 1
ATOM 574 O O . SER A 1 75 ? 36.059 -17.557 -12.062 1.00 59.81 75 SER A O 1
ATOM 576 N N . ARG A 1 76 ? 35.682 -18.459 -10.037 1.00 59.69 76 ARG A N 1
ATOM 577 C CA . ARG A 1 76 ? 37.073 -18.378 -9.605 1.00 59.69 76 ARG A CA 1
ATOM 578 C C . ARG A 1 76 ? 37.791 -19.322 -10.544 1.00 59.69 76 ARG A C 1
ATOM 580 O O . ARG A 1 76 ? 37.597 -20.532 -10.436 1.00 59.69 76 ARG A O 1
ATOM 587 N N . ALA A 1 77 ? 38.521 -18.771 -11.514 1.00 64.50 77 ALA A N 1
ATOM 588 C CA . ALA A 1 77 ? 39.215 -19.561 -12.514 1.00 64.50 77 ALA A CA 1
ATOM 589 C C . ALA A 1 77 ? 39.998 -20.650 -11.773 1.00 64.50 77 ALA A C 1
ATOM 591 O O . ALA A 1 77 ? 40.819 -20.354 -10.893 1.00 64.50 77 ALA A O 1
ATOM 592 N N . ALA A 1 78 ? 39.657 -21.911 -12.043 1.00 66.06 78 ALA A N 1
ATOM 593 C CA . ALA A 1 78 ? 40.294 -23.035 -11.383 1.00 66.06 78 ALA A CA 1
ATOM 594 C C . ALA A 1 78 ? 41.806 -22.918 -11.624 1.00 66.06 78 ALA A C 1
ATOM 596 O O . ALA A 1 78 ? 42.248 -22.873 -12.768 1.00 66.06 78 ALA A O 1
ATOM 597 N N . GLY A 1 79 ? 42.594 -22.792 -10.553 1.00 65.19 79 GLY A N 1
ATOM 598 C CA . GLY A 1 79 ? 44.047 -22.605 -10.662 1.00 65.19 79 GLY A CA 1
ATOM 599 C C . GLY A 1 79 ? 44.639 -21.401 -9.928 1.00 65.19 79 GLY A C 1
ATOM 600 O O . GLY A 1 79 ? 45.846 -21.392 -9.705 1.00 65.19 79 GLY A O 1
ATOM 601 N N . TRP A 1 80 ? 43.834 -20.428 -9.483 1.00 66.38 80 TRP A N 1
ATOM 602 C CA . TRP A 1 80 ? 44.359 -19.228 -8.800 1.00 66.38 80 TRP A CA 1
ATOM 603 C C . TRP A 1 80 ? 44.948 -19.507 -7.403 1.00 66.38 80 TRP A C 1
ATOM 605 O O . TRP A 1 80 ? 45.773 -18.749 -6.893 1.00 66.38 80 TRP A O 1
ATOM 615 N N . SER A 1 81 ? 44.553 -20.605 -6.753 1.00 74.69 81 SER A N 1
ATOM 616 C CA . SER A 1 81 ? 45.020 -20.913 -5.400 1.00 74.69 81 SER A CA 1
ATOM 617 C C . SER A 1 81 ? 46.452 -21.468 -5.388 1.00 74.69 81 SER A C 1
ATOM 619 O O . SER A 1 81 ? 46.830 -22.322 -6.194 1.00 74.69 81 SER A O 1
ATOM 621 N N . ASN A 1 82 ? 47.247 -21.052 -4.393 1.00 74.19 82 ASN A N 1
ATOM 622 C CA . ASN A 1 82 ? 48.593 -21.591 -4.152 1.00 74.19 82 ASN A CA 1
ATOM 623 C C . ASN A 1 82 ? 48.593 -23.123 -4.004 1.00 74.19 82 ASN A C 1
ATOM 625 O O . ASN A 1 82 ? 49.541 -23.788 -4.418 1.00 74.19 82 ASN A O 1
ATOM 629 N N . ALA A 1 83 ? 47.514 -23.693 -3.458 1.00 75.00 83 ALA A N 1
ATOM 630 C CA . ALA A 1 83 ? 47.325 -25.137 -3.369 1.00 75.00 83 ALA A CA 1
ATOM 631 C C . ALA A 1 83 ? 47.237 -25.802 -4.756 1.00 75.00 83 ALA A C 1
ATOM 633 O O . ALA A 1 83 ? 47.868 -26.835 -4.971 1.00 75.00 83 ALA A O 1
ATOM 634 N N . SER A 1 84 ? 46.517 -25.195 -5.707 1.00 73.50 84 SER A N 1
ATOM 635 C CA . SER A 1 84 ? 46.442 -25.681 -7.089 1.00 73.50 84 SER A CA 1
ATOM 636 C C . SER A 1 84 ? 47.789 -25.564 -7.806 1.00 73.50 84 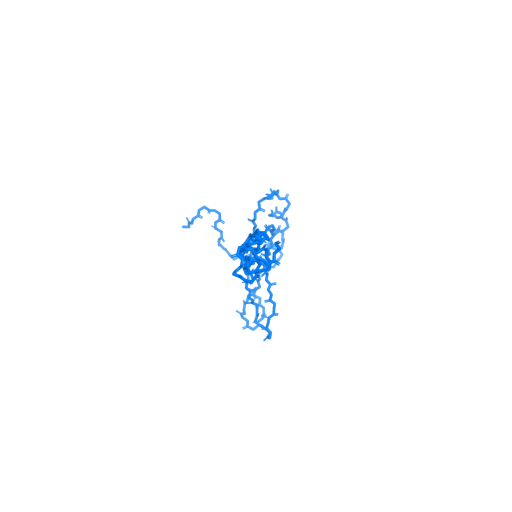SER A C 1
ATOM 638 O O . SER A 1 84 ? 48.248 -26.535 -8.406 1.00 73.50 84 SER A O 1
ATOM 640 N N . ARG A 1 85 ? 48.481 -24.420 -7.669 1.00 73.81 85 ARG A N 1
ATOM 641 C CA . ARG A 1 85 ? 49.837 -24.220 -8.222 1.00 73.81 85 ARG A CA 1
ATOM 642 C C . ARG A 1 85 ? 50.832 -25.272 -7.722 1.00 73.81 85 ARG A C 1
ATOM 644 O O . ARG A 1 85 ? 51.568 -25.837 -8.523 1.00 73.81 85 ARG A O 1
ATOM 651 N N . ARG A 1 86 ? 50.810 -25.591 -6.421 1.00 79.75 86 ARG A N 1
ATOM 652 C CA . ARG A 1 86 ? 51.681 -26.614 -5.805 1.00 79.75 86 ARG A CA 1
ATOM 653 C C . ARG A 1 86 ? 51.407 -28.033 -6.301 1.00 79.75 86 ARG A C 1
ATOM 655 O O . ARG A 1 86 ? 52.322 -28.848 -6.327 1.00 79.75 86 ARG A O 1
ATOM 662 N N . ARG A 1 87 ? 50.155 -28.354 -6.646 1.00 73.00 87 ARG A N 1
ATOM 663 C CA . ARG A 1 87 ? 49.804 -29.662 -7.226 1.00 73.00 87 ARG A CA 1
ATOM 664 C C . ARG A 1 87 ? 50.301 -29.777 -8.664 1.00 73.00 87 ARG A C 1
ATOM 666 O O . ARG A 1 87 ? 50.756 -30.843 -9.052 1.00 73.00 87 ARG A O 1
ATOM 673 N N . HIS A 1 88 ? 50.248 -28.683 -9.422 1.00 69.19 88 HIS A N 1
ATOM 674 C CA . HIS A 1 88 ? 50.691 -28.669 -10.814 1.00 69.19 88 HIS A CA 1
ATOM 675 C C . HIS A 1 88 ? 52.220 -28.687 -10.960 1.00 69.19 88 HIS A C 1
ATOM 677 O O . HIS A 1 88 ? 52.730 -29.312 -11.877 1.00 69.19 88 HIS A O 1
ATOM 683 N N . SER A 1 89 ? 52.961 -28.081 -10.026 1.00 73.31 89 SER A N 1
ATOM 684 C CA . SER A 1 89 ? 54.433 -28.077 -10.034 1.00 73.31 89 SER A CA 1
ATOM 685 C C . SER A 1 89 ? 55.083 -29.377 -9.531 1.00 73.31 89 SER A C 1
ATOM 687 O O . SER A 1 89 ? 56.296 -29.414 -9.358 1.00 73.31 89 SER A O 1
ATOM 689 N N . ARG A 1 90 ? 54.292 -30.405 -9.191 1.00 67.00 90 ARG A N 1
ATOM 690 C CA . ARG A 1 90 ? 54.764 -31.713 -8.687 1.00 67.00 90 ARG A CA 1
ATOM 691 C C . ARG A 1 90 ? 54.609 -32.836 -9.724 1.00 67.00 90 ARG A C 1
ATOM 693 O O . ARG A 1 90 ? 54.546 -34.002 -9.338 1.00 67.00 90 ARG A O 1
ATOM 700 N N . LYS A 1 91 ? 54.520 -32.486 -11.005 1.00 55.03 91 LYS A N 1
ATOM 701 C CA . LYS A 1 91 ? 54.542 -33.406 -12.144 1.00 55.03 91 LYS A CA 1
ATOM 702 C C . LYS A 1 91 ? 55.713 -33.035 -13.041 1.00 55.03 91 LYS A C 1
ATOM 704 O O . LYS A 1 91 ? 56.315 -33.976 -13.592 1.00 55.03 91 LYS A O 1
#

InterPro domains:
  IPR010152 CRISPR-assoc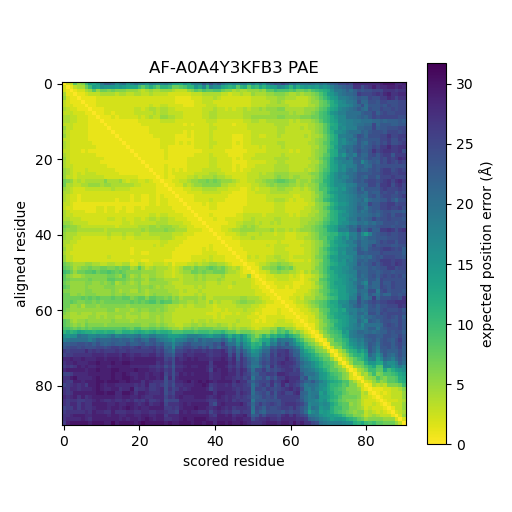iated protein Cas2 subtype [PF09707] (2-62)

Nearest PDB structures (foldseek):
  8fyc-assembly1_A  TM=9.371E-01  e=3.459E-04  Megasphaera
  4qdl-assembly1_E  TM=9.090E-01  e=1.282E-03  Escherichia coli K-12
  8hi1-assembly1_F  TM=9.390E-01  e=1.666E-03  Streptococcus thermophilus DGCC 7710